Protein AF-A0A1V4SWG5-F1 (afdb_monomer_lite)

Secondary structure (DSSP, 8-state):
-HHHHHHHHHHHHHHHHHHHHHHGGGS-HHHHHHHHHHHHHHHHHHHHHHHHHHHHT-

Structure (mmCIF, N/CA/C/O backbone):
data_AF-A0A1V4SWG5-F1
#
_entry.id   AF-A0A1V4SWG5-F1
#
loop_
_atom_site.group_PDB
_atom_site.id
_atom_site.type_symbol
_atom_site.label_atom_id
_atom_site.label_alt_id
_atom_site.label_comp_id
_atom_site.label_asym_id
_atom_site.label_entity_id
_atom_site.label_seq_id
_atom_site.pdbx_PDB_ins_code
_atom_site.Cartn_x
_atom_site.Cartn_y
_atom_site.Cartn_z
_atom_site.occupancy
_atom_site.B_iso_or_equiv
_atom_site.auth_seq_id
_atom_site.auth_comp_id
_atom_site.auth_asym_id
_atom_site.auth_atom_id
_atom_site.pdbx_PDB_model_num
ATOM 1 N N . MET A 1 1 ? 9.562 -3.033 -24.455 1.00 56.53 1 MET A N 1
ATOM 2 C CA . MET A 1 1 ? 9.760 -3.555 -23.082 1.00 56.53 1 MET A CA 1
ATOM 3 C C . MET A 1 1 ? 8.707 -3.025 -22.097 1.00 56.53 1 MET A C 1
ATOM 5 O O . MET A 1 1 ? 8.155 -3.831 -21.361 1.00 56.53 1 MET A O 1
ATOM 9 N N . GLY A 1 2 ? 8.330 -1.737 -22.151 1.00 62.84 2 GLY A N 1
ATOM 10 C CA . GLY A 1 2 ? 7.326 -1.135 -21.249 1.00 62.84 2 GLY A CA 1
ATOM 11 C C . GLY A 1 2 ? 5.914 -1.742 -21.286 1.00 62.84 2 GLY A C 1
ATOM 12 O O . GLY A 1 2 ? 5.314 -1.915 -20.233 1.00 62.84 2 GLY A O 1
ATOM 13 N N . LEU A 1 3 ? 5.409 -2.164 -22.454 1.00 72.44 3 LEU A N 1
ATOM 14 C CA . LEU A 1 3 ? 4.045 -2.710 -22.561 1.00 72.44 3 LEU A CA 1
ATOM 15 C C . LEU A 1 3 ? 3.843 -3.970 -21.698 1.00 72.44 3 LEU A C 1
ATOM 17 O O . LEU A 1 3 ? 2.865 -4.060 -20.973 1.00 72.44 3 LEU A O 1
ATOM 21 N N . LYS A 1 4 ? 4.809 -4.902 -21.704 1.00 74.75 4 LYS A N 1
ATOM 22 C CA . LYS A 1 4 ? 4.772 -6.136 -20.894 1.00 74.75 4 LYS A CA 1
ATOM 23 C C . LYS A 1 4 ? 4.791 -5.846 -19.386 1.00 74.75 4 LYS A C 1
ATOM 25 O O . LYS A 1 4 ? 4.103 -6.530 -18.634 1.00 74.75 4 LYS A O 1
ATOM 30 N N . LEU A 1 5 ? 5.549 -4.833 -18.959 1.00 77.56 5 LEU A N 1
ATOM 31 C CA . LEU A 1 5 ? 5.602 -4.396 -17.559 1.00 77.56 5 LEU A CA 1
ATOM 32 C C . LEU A 1 5 ? 4.277 -3.759 -17.127 1.00 77.56 5 LEU A C 1
ATOM 34 O O . LEU A 1 5 ? 3.750 -4.107 -16.074 1.00 77.56 5 LEU A O 1
ATOM 38 N N . MET A 1 6 ? 3.696 -2.896 -17.966 1.00 79.75 6 MET A N 1
ATOM 39 C CA . MET A 1 6 ? 2.388 -2.290 -17.703 1.00 79.75 6 MET A CA 1
ATOM 40 C C . MET A 1 6 ? 1.277 -3.341 -17.655 1.00 79.75 6 MET A C 1
ATOM 42 O O . MET A 1 6 ? 0.440 -3.290 -16.759 1.00 79.75 6 MET A O 1
ATOM 46 N N . THR A 1 7 ? 1.286 -4.326 -18.563 1.00 81.50 7 THR A N 1
ATOM 47 C CA . THR A 1 7 ? 0.322 -5.435 -18.521 1.00 81.50 7 THR A CA 1
ATOM 48 C C . THR A 1 7 ? 0.492 -6.263 -17.249 1.00 81.50 7 THR A C 1
ATOM 50 O O . THR A 1 7 ? -0.498 -6.527 -16.580 1.00 81.50 7 THR A O 1
ATOM 53 N N . GLY A 1 8 ? 1.724 -6.611 -16.857 1.00 83.69 8 GLY A N 1
ATOM 54 C CA . GLY A 1 8 ? 1.984 -7.361 -15.622 1.00 83.69 8 GLY A CA 1
ATOM 55 C C . GLY A 1 8 ? 1.535 -6.625 -14.354 1.00 83.69 8 GLY A C 1
ATOM 56 O O . GLY A 1 8 ? 0.882 -7.222 -13.498 1.00 83.69 8 GLY A O 1
ATOM 57 N N . LEU A 1 9 ? 1.812 -5.320 -14.261 1.00 84.69 9 LEU A N 1
ATOM 58 C CA . LEU A 1 9 ? 1.343 -4.469 -13.162 1.00 84.69 9 LEU A CA 1
ATOM 59 C C . LEU A 1 9 ? -0.184 -4.360 -13.136 1.00 84.69 9 LEU A C 1
ATOM 61 O O . LEU A 1 9 ? -0.789 -4.528 -12.079 1.00 84.69 9 LEU A O 1
ATOM 65 N N . ALA A 1 10 ? -0.817 -4.137 -14.292 1.00 87.75 10 ALA A N 1
ATOM 66 C CA . ALA A 1 10 ? -2.270 -4.058 -14.400 1.00 87.75 10 ALA A CA 1
ATOM 67 C C . ALA A 1 10 ? -2.943 -5.379 -13.998 1.00 87.75 10 ALA A C 1
ATOM 69 O O . ALA A 1 10 ? -3.893 -5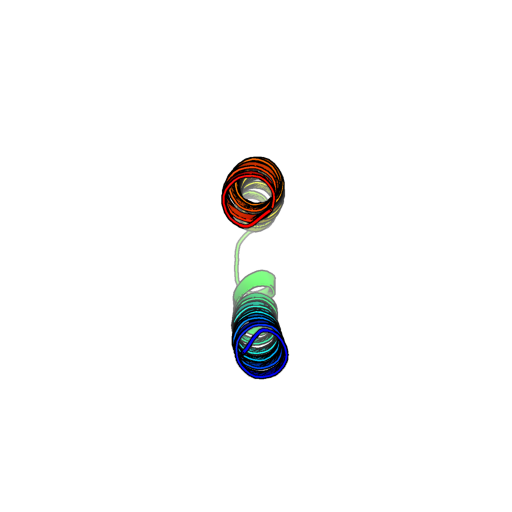.373 -13.217 1.00 87.75 10 ALA A O 1
ATOM 70 N N . THR A 1 11 ? -2.428 -6.522 -14.461 1.00 92.25 11 THR A N 1
ATOM 71 C CA . THR A 1 11 ? -2.935 -7.842 -14.065 1.00 92.25 11 THR A CA 1
ATOM 72 C C . THR A 1 11 ? -2.779 -8.069 -12.561 1.00 92.25 11 THR A C 1
ATOM 74 O O . THR A 1 11 ? -3.737 -8.482 -11.909 1.00 92.25 11 THR A O 1
ATOM 77 N N . GLY A 1 12 ? -1.617 -7.742 -11.985 1.00 88.62 12 GLY A N 1
ATOM 78 C CA . GLY A 1 12 ? -1.380 -7.855 -10.543 1.00 88.62 12 GLY A CA 1
ATOM 79 C C . GLY A 1 12 ? -2.319 -6.976 -9.713 1.00 88.62 12 GLY A C 1
ATOM 80 O O . GLY A 1 12 ? -2.882 -7.441 -8.722 1.00 88.62 12 GLY A O 1
ATOM 81 N N . ALA A 1 13 ? -2.553 -5.735 -10.149 1.00 89.50 13 ALA A N 1
ATOM 82 C CA . ALA A 1 13 ? -3.474 -4.811 -9.495 1.00 89.50 13 ALA A CA 1
ATOM 83 C C . ALA A 1 13 ? -4.923 -5.319 -9.527 1.00 89.50 13 ALA A C 1
ATOM 85 O O . ALA A 1 13 ? -5.606 -5.281 -8.505 1.00 89.50 13 ALA A O 1
ATOM 86 N N . VAL A 1 14 ? -5.382 -5.842 -10.669 1.00 91.88 14 VAL A N 1
ATOM 87 C CA . VAL A 1 14 ? -6.737 -6.402 -10.812 1.00 91.88 14 VAL A CA 1
ATOM 88 C C . VAL A 1 14 ? -6.927 -7.621 -9.910 1.00 91.88 14 VAL A C 1
ATOM 90 O O . VAL A 1 14 ? -7.920 -7.694 -9.185 1.00 91.88 14 VAL A O 1
ATOM 93 N N . VAL A 1 15 ? -5.968 -8.552 -9.896 1.00 94.62 15 VAL A N 1
ATOM 94 C CA . VAL A 1 15 ? -6.026 -9.741 -9.031 1.00 94.62 15 VAL A CA 1
ATOM 95 C C . VAL A 1 15 ? -6.005 -9.338 -7.555 1.00 94.62 15 VAL A C 1
ATOM 97 O O . VAL A 1 15 ? -6.845 -9.795 -6.780 1.00 94.62 15 VAL A O 1
ATOM 100 N N . GLY A 1 16 ? -5.104 -8.432 -7.167 1.00 87.81 16 GLY A N 1
ATOM 101 C CA . GLY A 1 16 ? -5.021 -7.923 -5.798 1.00 87.81 16 GLY A CA 1
ATOM 102 C C . GLY A 1 16 ? -6.303 -7.215 -5.351 1.00 87.81 16 GLY A C 1
ATOM 103 O O . GLY A 1 16 ? -6.779 -7.439 -4.237 1.00 87.81 16 GLY A O 1
ATOM 104 N N . ALA A 1 17 ? -6.910 -6.415 -6.232 1.00 89.38 17 ALA A N 1
ATOM 105 C CA . ALA A 1 17 ? -8.177 -5.741 -5.965 1.00 89.38 17 ALA A CA 1
ATOM 106 C C . ALA A 1 17 ? -9.337 -6.734 -5.812 1.00 89.38 17 ALA A C 1
ATOM 108 O O . ALA A 1 17 ? -10.138 -6.585 -4.891 1.00 89.38 17 ALA A O 1
ATOM 109 N N . ALA A 1 18 ? -9.413 -7.763 -6.660 1.00 90.81 18 ALA A N 1
ATOM 110 C CA . ALA A 1 18 ? -10.436 -8.803 -6.568 1.00 90.81 18 ALA A CA 1
ATOM 111 C C . ALA A 1 18 ? -10.345 -9.573 -5.241 1.00 90.81 18 ALA A C 1
ATOM 113 O O . ALA A 1 18 ? -11.343 -9.694 -4.531 1.00 90.81 18 ALA A O 1
ATOM 114 N N . VAL A 1 19 ? -9.142 -10.008 -4.851 1.00 91.62 19 VAL A N 1
ATOM 115 C CA . VAL A 1 19 ? -8.903 -10.662 -3.553 1.00 91.62 19 VAL A CA 1
ATOM 116 C C . VAL A 1 19 ? -9.276 -9.726 -2.399 1.00 91.62 19 VAL A C 1
ATOM 118 O O . VAL A 1 19 ? -9.976 -10.127 -1.468 1.00 91.62 19 VAL A O 1
ATOM 121 N N . GLY A 1 20 ? -8.887 -8.452 -2.491 1.00 85.38 20 GLY A N 1
ATOM 122 C CA . GLY A 1 20 ? -9.272 -7.424 -1.530 1.00 85.38 20 GLY A CA 1
ATOM 123 C 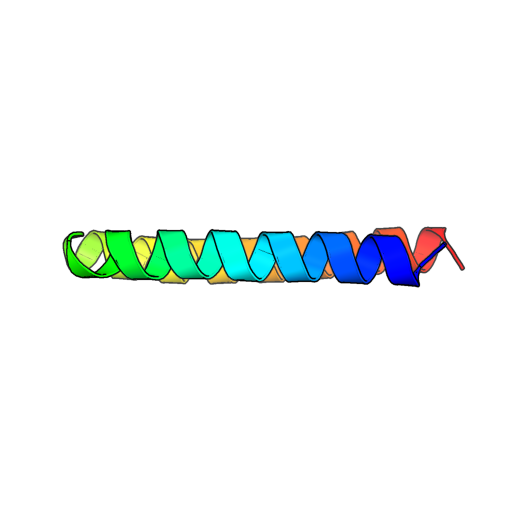C . GLY A 1 20 ? -10.789 -7.288 -1.399 1.00 85.38 20 GLY A C 1
ATOM 124 O O . GLY A 1 20 ? -11.290 -7.273 -0.282 1.00 85.38 20 GLY A O 1
ATOM 125 N N . MET A 1 21 ? -11.530 -7.243 -2.509 1.00 86.44 21 MET A N 1
ATOM 126 C CA . MET A 1 21 ? -12.993 -7.107 -2.523 1.00 86.44 21 MET A CA 1
ATOM 127 C C . MET A 1 21 ? -13.731 -8.319 -1.942 1.00 86.44 21 MET A C 1
ATOM 129 O O . MET A 1 21 ? -14.803 -8.139 -1.371 1.00 86.44 21 MET A O 1
ATOM 133 N N . VAL A 1 22 ? -13.163 -9.525 -2.026 1.00 92.00 22 VAL A N 1
ATOM 134 C CA . VAL A 1 22 ? -13.747 -10.740 -1.427 1.00 92.00 22 VAL A CA 1
ATOM 135 C C . VAL A 1 22 ? -13.542 -10.781 0.093 1.00 92.00 22 VAL A C 1
ATOM 137 O O . VAL A 1 22 ? -14.427 -11.218 0.832 1.00 92.00 22 VAL A O 1
ATOM 140 N N . ILE A 1 23 ? -12.392 -10.301 0.579 1.00 88.62 23 ILE A N 1
ATOM 141 C CA . ILE A 1 23 ? -12.009 -10.398 1.998 1.00 88.62 23 ILE A CA 1
ATOM 142 C C . ILE A 1 23 ? -12.440 -9.152 2.796 1.00 88.62 23 ILE A C 1
ATOM 144 O O . ILE A 1 23 ? -12.868 -9.271 3.944 1.00 88.62 23 ILE A O 1
ATOM 148 N N . LEU A 1 24 ? -12.400 -7.956 2.193 1.00 86.69 24 LEU A N 1
ATOM 149 C CA . LEU A 1 24 ? -12.821 -6.681 2.799 1.00 86.69 24 LEU A CA 1
ATOM 150 C C . LEU A 1 24 ? -14.187 -6.721 3.506 1.00 86.69 24 LEU A C 1
ATOM 152 O O . LEU A 1 24 ? -14.250 -6.225 4.633 1.00 86.69 24 LEU A O 1
ATOM 156 N N . PRO A 1 25 ? -15.273 -7.265 2.919 1.00 84.12 25 PRO A N 1
ATOM 157 C CA . PRO A 1 25 ? -16.592 -7.251 3.552 1.00 84.12 25 PRO A CA 1
ATOM 158 C C . PRO A 1 25 ? -16.698 -8.169 4.776 1.00 84.12 25 PRO A C 1
ATOM 160 O O . PRO A 1 25 ? -17.552 -7.926 5.623 1.00 84.12 25 PRO A O 1
ATOM 163 N N . GLN A 1 26 ? -15.827 -9.177 4.897 1.00 86.38 26 GLN A N 1
ATOM 164 C CA . GLN A 1 26 ? -15.794 -10.107 6.036 1.00 86.38 26 GLN A CA 1
ATOM 165 C C . GLN A 1 26 ? -14.951 -9.580 7.207 1.00 86.38 26 GLN A C 1
ATOM 167 O O . GLN A 1 26 ? -14.955 -10.153 8.293 1.00 86.38 26 GLN A O 1
ATOM 172 N N . LEU A 1 27 ? -14.231 -8.476 7.001 1.00 87.31 27 LEU A N 1
ATOM 173 C CA . LEU A 1 27 ? -13.430 -7.818 8.024 1.00 87.31 27 LEU A CA 1
ATOM 174 C C . LEU A 1 27 ? -14.257 -6.784 8.792 1.00 87.31 27 LEU A C 1
ATOM 176 O O . LEU A 1 27 ? -15.028 -6.019 8.209 1.00 87.31 27 LEU A O 1
ATOM 180 N N . ASP A 1 28 ? -14.008 -6.683 10.097 1.00 92.44 28 ASP A N 1
ATOM 181 C CA . ASP A 1 28 ? -14.586 -5.648 10.951 1.00 92.44 28 ASP A CA 1
ATOM 182 C C . ASP A 1 28 ? -14.397 -4.233 10.392 1.00 92.44 28 ASP A C 1
ATOM 184 O O . ASP A 1 28 ? -13.352 -3.885 9.830 1.00 92.44 28 ASP A O 1
ATOM 18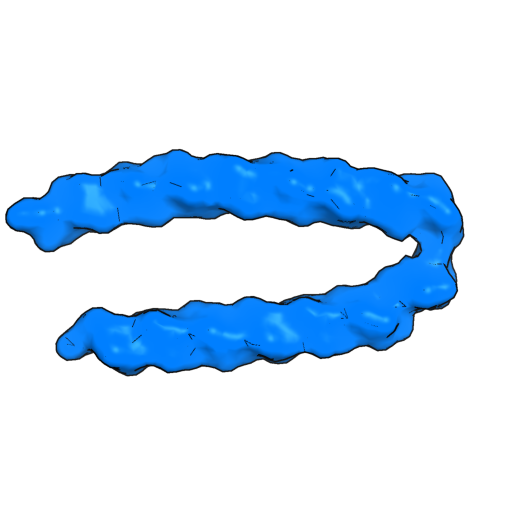8 N N . ARG A 1 29 ? -15.362 -3.343 10.664 1.00 91.62 29 ARG A N 1
ATOM 189 C CA . ARG A 1 29 ? -15.316 -1.930 10.234 1.00 91.62 29 ARG A CA 1
ATOM 190 C C . ARG A 1 29 ? -14.025 -1.213 10.650 1.00 91.62 29 ARG A C 1
ATOM 192 O O . ARG A 1 29 ? -13.523 -0.358 9.917 1.00 91.62 29 ARG A O 1
ATOM 199 N N . LYS A 1 30 ? -13.462 -1.562 11.815 1.00 92.25 30 LYS A N 1
ATOM 200 C CA . LYS A 1 30 ? -12.170 -1.026 12.283 1.00 92.25 30 LYS A CA 1
ATOM 201 C C . LYS A 1 30 ? -11.021 -1.475 11.377 1.00 92.25 30 LYS A C 1
ATOM 203 O O . LYS A 1 30 ? -10.171 -0.657 11.026 1.00 92.25 30 LYS A O 1
ATOM 208 N N . THR A 1 31 ? -11.015 -2.740 10.971 1.00 89.75 31 THR A N 1
ATOM 209 C CA . THR A 1 31 ? -9.985 -3.326 10.108 1.00 89.75 31 THR A CA 1
ATOM 210 C C . THR A 1 31 ? -10.112 -2.830 8.673 1.00 89.75 31 THR A C 1
ATOM 212 O O . THR A 1 31 ? -9.105 -2.438 8.091 1.00 89.75 31 THR A O 1
ATOM 215 N N . GLN A 1 32 ? -11.331 -2.669 8.148 1.00 91.44 32 GLN A N 1
ATOM 216 C CA . GLN A 1 32 ? -11.558 -2.006 6.857 1.00 91.44 32 GLN A CA 1
ATOM 217 C C . GLN A 1 32 ? -11.008 -0.571 6.841 1.00 91.44 32 GLN A C 1
ATOM 219 O O . GLN A 1 32 ? -10.352 -0.156 5.885 1.00 91.44 32 GLN A O 1
ATOM 224 N N . LYS A 1 33 ? -11.232 0.201 7.915 1.00 93.88 33 LYS A N 1
ATOM 225 C CA . LYS A 1 33 ? -10.709 1.573 8.033 1.00 93.88 33 LYS A CA 1
ATOM 226 C C . LYS A 1 33 ? -9.178 1.595 8.071 1.00 93.88 33 LYS A C 1
ATOM 228 O O . LYS A 1 33 ? -8.571 2.455 7.434 1.00 93.88 33 LYS A O 1
ATOM 233 N N . LYS A 1 34 ? -8.556 0.637 8.768 1.00 92.88 34 LYS A N 1
ATOM 234 C CA . LYS A 1 34 ? -7.095 0.459 8.782 1.00 92.88 34 LYS A CA 1
ATOM 235 C C . LYS A 1 34 ? -6.558 0.051 7.411 1.00 92.88 34 LYS A C 1
ATOM 237 O O . LYS A 1 34 ? -5.615 0.680 6.955 1.00 92.88 34 LYS A O 1
ATOM 242 N N . MET A 1 35 ? -7.190 -0.905 6.726 1.00 89.31 35 MET A N 1
ATOM 243 C CA . MET A 1 35 ? -6.816 -1.313 5.366 1.00 89.31 35 MET A CA 1
ATOM 244 C C . MET A 1 35 ? -6.903 -0.156 4.374 1.00 89.31 35 MET A C 1
ATOM 246 O O . MET A 1 35 ? -5.975 0.047 3.604 1.00 89.31 35 MET A O 1
ATOM 250 N N . ARG A 1 36 ? -7.967 0.656 4.419 1.00 90.12 36 ARG A N 1
ATOM 251 C CA . ARG A 1 36 ? -8.079 1.854 3.568 1.00 90.12 36 ARG A CA 1
ATOM 252 C C . ARG A 1 36 ? -6.971 2.867 3.849 1.00 90.12 36 ARG A C 1
ATOM 254 O O . ARG A 1 36 ? -6.442 3.463 2.917 1.00 90.12 36 ARG A O 1
ATOM 261 N N . LYS A 1 37 ? -6.614 3.062 5.123 1.00 94.69 37 LYS A N 1
ATOM 262 C CA . LYS A 1 37 ? -5.511 3.951 5.508 1.00 94.69 37 LYS A CA 1
ATOM 26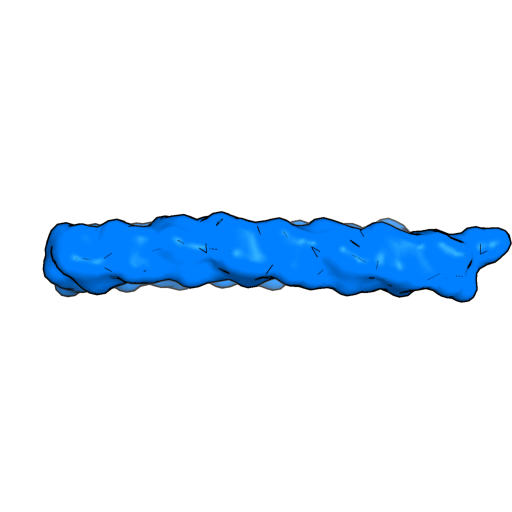3 C C . LYS A 1 37 ? -4.163 3.396 5.040 1.00 94.69 37 LYS A C 1
ATOM 265 O O . LYS A 1 37 ? -3.388 4.145 4.462 1.00 94.69 37 LYS A O 1
ATOM 270 N N . ALA A 1 38 ? -3.922 2.101 5.231 1.00 91.25 38 ALA A N 1
ATOM 271 C CA . ALA A 1 38 ? -2.722 1.420 4.761 1.00 91.25 38 ALA A CA 1
ATOM 272 C C . ALA A 1 38 ? -2.608 1.480 3.232 1.00 91.25 38 ALA A C 1
ATOM 274 O O . ALA A 1 38 ? -1.562 1.849 2.726 1.00 91.25 38 ALA A O 1
ATOM 275 N N . GLY A 1 39 ? -3.700 1.234 2.504 1.00 88.38 39 GLY A N 1
ATOM 276 C CA . GLY A 1 39 ? -3.740 1.345 1.047 1.00 88.38 39 GLY A CA 1
ATOM 277 C C . GLY A 1 39 ? -3.353 2.737 0.547 1.00 88.38 39 GLY A C 1
ATOM 278 O O . GLY A 1 39 ? -2.541 2.838 -0.361 1.00 88.38 39 GLY A O 1
ATOM 279 N N . ARG A 1 40 ? -3.846 3.814 1.179 1.00 92.31 40 ARG A N 1
ATOM 280 C CA . ARG A 1 40 ? -3.419 5.185 0.834 1.00 92.31 40 ARG A CA 1
ATOM 281 C C . ARG A 1 40 ? -1.928 5.415 1.068 1.00 92.31 40 ARG A C 1
ATOM 283 O O . ARG A 1 40 ? -1.288 6.039 0.237 1.00 92.31 40 ARG A O 1
ATOM 290 N N . VAL A 1 41 ? -1.387 4.910 2.177 1.00 94.50 41 VAL A N 1
ATOM 291 C CA . VAL A 1 41 ? 0.051 5.020 2.476 1.00 94.50 41 VAL A CA 1
ATOM 292 C C . VAL A 1 41 ? 0.877 4.241 1.454 1.00 94.50 41 VAL A C 1
ATOM 294 O O . VAL A 1 41 ? 1.872 4.759 0.967 1.00 94.50 41 VAL A O 1
ATOM 297 N N . ILE A 1 42 ? 0.444 3.030 1.094 1.00 88.50 42 ILE A N 1
ATOM 298 C CA . ILE A 1 42 ? 1.117 2.194 0.093 1.00 88.50 42 ILE A CA 1
ATOM 299 C C . ILE A 1 42 ? 1.087 2.864 -1.282 1.00 88.50 42 ILE A C 1
ATOM 301 O O . ILE A 1 42 ? 2.110 2.869 -1.949 1.00 88.50 42 ILE A O 1
ATOM 305 N N . ILE A 1 43 ? -0.045 3.441 -1.698 1.00 89.06 43 ILE A N 1
ATOM 306 C CA . ILE A 1 43 ? -0.152 4.155 -2.981 1.00 89.06 43 ILE A CA 1
ATOM 307 C C . ILE A 1 43 ? 0.787 5.361 -2.996 1.00 89.06 43 ILE A C 1
ATOM 309 O O . ILE A 1 43 ? 1.569 5.483 -3.926 1.00 89.06 43 ILE A O 1
ATOM 313 N N . SER A 1 44 ? 0.776 6.182 -1.944 1.00 90.75 44 SER A N 1
ATOM 314 C CA . SER A 1 44 ? 1.657 7.353 -1.855 1.00 90.75 44 SER A CA 1
ATOM 315 C C . SER A 1 44 ? 3.139 6.954 -1.895 1.00 90.75 44 SER A C 1
ATOM 317 O O . SER A 1 44 ? 3.917 7.531 -2.640 1.00 90.75 44 SER A O 1
ATOM 319 N N . ALA A 1 45 ? 3.525 5.907 -1.156 1.00 90.62 45 ALA A N 1
ATOM 320 C CA . ALA A 1 45 ? 4.896 5.395 -1.175 1.00 90.62 45 ALA A CA 1
ATOM 321 C C . ALA A 1 45 ? 5.273 4.761 -2.527 1.00 90.62 45 ALA A C 1
ATOM 323 O O . ALA A 1 45 ? 6.427 4.827 -2.955 1.00 90.62 45 ALA A O 1
ATOM 324 N N . ALA A 1 46 ? 4.310 4.123 -3.199 1.00 85.25 46 ALA A N 1
ATOM 325 C CA . ALA A 1 46 ? 4.503 3.591 -4.536 1.00 85.25 46 ALA A CA 1
ATOM 326 C C . ALA A 1 46 ? 4.703 4.723 -5.546 1.00 85.25 46 ALA A C 1
ATOM 328 O O . ALA A 1 46 ? 5.607 4.602 -6.358 1.00 85.25 46 ALA A O 1
ATOM 329 N N . GLU A 1 47 ? 3.931 5.810 -5.478 1.00 84.75 47 GLU A N 1
ATOM 330 C CA . GLU A 1 47 ? 4.106 7.005 -6.318 1.00 84.75 47 GLU A CA 1
ATOM 331 C C . GLU A 1 47 ? 5.522 7.580 -6.172 1.00 84.75 47 GLU A C 1
ATOM 333 O O . GLU A 1 47 ? 6.229 7.675 -7.172 1.00 84.75 47 GLU A O 1
ATOM 338 N N . ASP A 1 48 ? 5.998 7.803 -4.941 1.00 87.44 48 ASP A N 1
ATOM 339 C CA . ASP A 1 48 ? 7.364 8.294 -4.681 1.00 87.44 48 ASP A CA 1
ATOM 340 C C . ASP A 1 48 ? 8.445 7.365 -5.276 1.00 87.44 48 ASP A C 1
ATOM 342 O O . ASP A 1 48 ? 9.459 7.795 -5.843 1.00 87.44 48 ASP A O 1
ATOM 346 N N . THR A 1 49 ? 8.223 6.053 -5.164 1.00 81.06 49 THR A N 1
ATOM 347 C CA . THR A 1 49 ? 9.143 5.030 -5.678 1.00 81.06 49 THR A CA 1
ATOM 348 C C . THR A 1 49 ? 9.092 4.942 -7.206 1.00 81.06 49 THR A C 1
ATOM 350 O O . THR A 1 49 ? 10.134 4.823 -7.851 1.00 81.06 49 THR A O 1
ATOM 353 N N . PHE A 1 50 ? 7.900 5.015 -7.803 1.00 79.38 50 PHE A N 1
ATOM 354 C CA . PHE A 1 50 ? 7.708 5.001 -9.251 1.00 79.38 50 PHE A CA 1
ATOM 355 C C . PHE A 1 50 ? 8.290 6.252 -9.896 1.00 79.38 50 PHE A C 1
ATOM 357 O O . PHE A 1 50 ? 8.955 6.111 -10.916 1.00 79.38 50 PHE A O 1
ATOM 364 N N . ASP A 1 51 ? 8.128 7.430 -9.295 1.00 81.00 51 ASP A N 1
ATOM 365 C CA . ASP A 1 51 ? 8.741 8.669 -9.780 1.00 81.00 51 ASP A CA 1
ATOM 366 C C . ASP A 1 51 ? 10.268 8.581 -9.754 1.00 81.00 51 ASP A C 1
ATOM 368 O O . ASP A 1 51 ? 10.935 8.956 -10.719 1.00 81.00 51 ASP A O 1
ATOM 372 N N . THR A 1 52 ? 10.836 7.989 -8.700 1.00 79.50 52 THR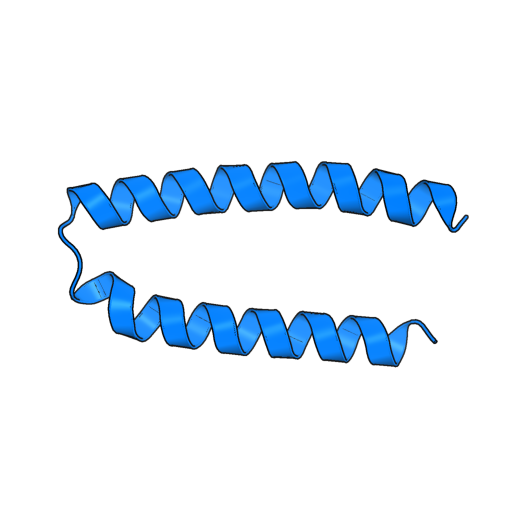 A N 1
ATOM 373 C CA . THR A 1 52 ? 12.284 7.761 -8.598 1.00 79.50 52 THR A CA 1
ATOM 374 C C . THR A 1 52 ? 12.783 6.787 -9.671 1.00 79.50 52 THR A C 1
ATOM 376 O O . THR A 1 52 ? 13.766 7.067 -10.357 1.00 79.50 52 THR A O 1
ATOM 379 N N . ILE A 1 53 ? 12.097 5.654 -9.860 1.00 73.69 53 ILE A N 1
ATOM 380 C CA . ILE A 1 53 ? 12.448 4.642 -10.870 1.00 73.69 53 ILE A CA 1
ATOM 381 C C . ILE A 1 53 ? 12.254 5.187 -12.293 1.00 73.69 53 ILE A C 1
ATOM 383 O O . ILE A 1 53 ? 13.081 4.936 -13.167 1.00 73.69 53 ILE A O 1
ATOM 387 N N . ALA A 1 54 ? 11.180 5.936 -12.537 1.00 76.19 54 ALA 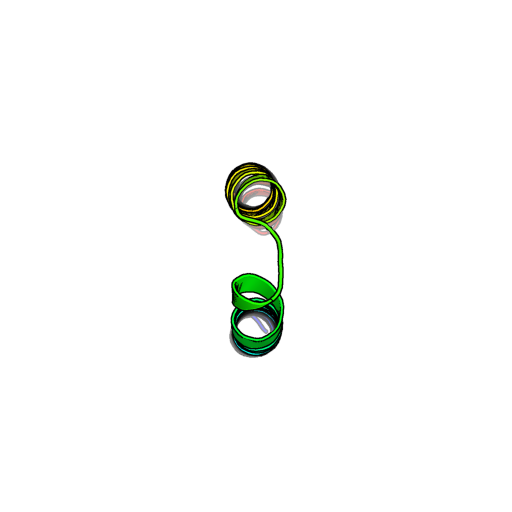A N 1
ATOM 388 C CA . ALA A 1 54 ? 10.897 6.557 -13.825 1.00 76.19 54 ALA A CA 1
ATOM 389 C C . ALA A 1 54 ? 11.917 7.653 -14.157 1.00 76.19 54 ALA A C 1
ATOM 391 O O . ALA A 1 54 ? 12.343 7.750 -15.305 1.00 76.19 54 ALA A O 1
ATOM 392 N N . SER A 1 55 ? 12.349 8.429 -13.158 1.00 76.12 55 SER A N 1
ATOM 393 C CA . SER A 1 55 ? 13.417 9.423 -13.295 1.00 76.12 55 SER A CA 1
ATOM 394 C C . SER A 1 55 ? 14.774 8.768 -13.574 1.00 76.12 55 SER A C 1
ATOM 396 O O . SER A 1 55 ? 15.505 9.229 -14.441 1.00 76.12 55 SER A O 1
ATOM 398 N N . ALA A 1 56 ? 15.083 7.644 -12.918 1.00 68.69 56 ALA A N 1
ATOM 399 C CA . ALA A 1 56 ? 16.315 6.883 -13.152 1.00 68.69 56 ALA A CA 1
ATOM 400 C C . ALA A 1 56 ? 16.348 6.140 -14.504 1.00 68.69 56 ALA A C 1
ATOM 402 O O . ALA A 1 56 ? 17.421 5.765 -14.969 1.00 68.69 56 ALA A O 1
ATOM 403 N N . MET A 1 57 ? 15.187 5.900 -15.121 1.00 59.44 57 MET A N 1
ATOM 404 C CA . MET A 1 57 ? 15.071 5.321 -16.466 1.00 59.44 57 MET A CA 1
ATOM 405 C C . MET A 1 57 ? 15.041 6.366 -17.594 1.00 59.44 57 MET A C 1
ATOM 407 O O . MET A 1 57 ? 14.949 5.974 -18.761 1.00 59.44 57 MET A O 1
ATOM 411 N N . LYS A 1 58 ? 15.073 7.661 -17.268 1.00 53.94 58 LYS A N 1
ATOM 412 C CA . LYS A 1 58 ? 15.133 8.756 -18.242 1.00 53.94 58 LYS A CA 1
ATOM 413 C C . LYS A 1 58 ? 16.567 9.006 -18.702 1.00 53.94 58 LYS A C 1
ATOM 415 O O . LYS A 1 58 ? 16.717 9.320 -19.903 1.00 53.94 58 LYS A O 1
#

Radius of gyration: 14.51 Å; chains: 1; bounding box: 33×20×35 Å

pLDDT: mean 84.57, std 9.39, range [53.94, 94.69]

Organism: NCBI:txid1121339

Sequence (58 aa):
MGLKLMTGLATGAVVGAAVGMVILPQLDRKTQKKMRKAGRVIISAAEDTFDTIASAMK

Foldseek 3Di:
DVVVVVVVVVVVVVVVVVVCVVCLVVDDPVVNVVVVVVVVVVVVVVVVVVVVVVVVVD